Protein AF-A0AAE1NCA8-F1 (afdb_monomer)

Solvent-accessible surface area (backbone atoms only — not comparable to full-atom values): 8302 Å² total; per-residue (Å²): 136,62,68,68,75,78,46,60,67,71,58,44,51,49,32,46,37,38,44,54,86,86,85,76,69,101,62,91,53,62,85,72,49,50,58,71,74,64,58,77,61,89,64,35,33,32,63,28,40,38,39,37,39,41,35,92,63,34,25,50,78,45,78,47,49,79,2,37,51,79,72,45,72,39,80,93,20,29,28,39,38,36,38,24,50,38,46,49,77,88,62,66,77,47,73,45,67,45,69,49,97,70,61,100,79,50,70,74,40,78,42,42,39,38,40,40,37,39,28,30,40,83,90,67,50,79,46,75,48,76,49,78,47,79,48,60,47,77,77,83,83,125

Sequence (142 aa):
MKAEDLLPKVVQEHVKQTGGHFSSAPELHLESILPYAFEVNSNEVFDARVCIYTSSELHIKKVHCRGIGKVKIEKAGQMAKFRAKRLREEQKVFVEMEPTQTDSNCEGKPVYIQAVTQCMRNDGDLIMMVANLKSYTSQSVQ

Foldseek 3Di:
DDPLVPDDPVVSVVCQQAVNDDDDDPDCPVVVVVCVVPVQPQQKWAFKKKKKFKPPFKFWPDKDWGQKDDWDQDDRRRMIIITGGMDGPPTDIDTDMDTDPPDPPQAFPKMKMKMWIWTAGPVGDTDIDIDIDIDGDDDDPD

pLDDT: mean 78.71, std 15.13, range [36.0, 97.12]

Mean predicted aligned error: 10.34 Å

Nearest PDB structures (foldseek):
  2okm-assembly1_A  TM=7.040E-01  e=1.369E-02  Enterococcus faecalis
  2z1p-assembly1_A  TM=7.142E-01  e=2.648E-02  Enterococcus faecalis
  3irz-assembly1_A  TM=5.834E-01  e=1.802E-02  Staphylococcus saprophyticus subsp. saprophyticus ATCC 15305 = NCTC 7292
  3irp-assembly1_X  TM=5.875E-01  e=3.299E-02  Staphylococcus saprophyticus subsp. saprophyticus ATCC 15305 = NCTC 7292

Organism: NCBI:txid1843537

Structure (mmCIF, N/CA/C/O backbone):
data_AF-A0AAE1NCA8-F1
#
_entry.id   AF-A0AAE1NCA8-F1
#
loop_
_atom_site.group_PDB
_atom_site.id
_atom_site.type_symbol
_atom_site.label_atom_id
_atom_site.label_alt_id
_atom_site.label_comp_id
_atom_site.label_asym_id
_atom_site.label_entity_id
_atom_site.label_seq_id
_atom_site.pdbx_PDB_ins_code
_atom_site.Cartn_x
_atom_site.Cartn_y
_atom_site.Cartn_z
_atom_site.occupancy
_atom_site.B_iso_or_equiv
_atom_site.auth_seq_id
_atom_site.auth_comp_id
_atom_site.auth_asym_id
_atom_site.auth_atom_id
_atom_site.pdbx_PDB_model_num
ATOM 1 N N . MET A 1 1 ? 28.550 10.246 -0.772 1.00 51.66 1 MET A N 1
ATOM 2 C CA . MET A 1 1 ? 27.550 11.035 -1.523 1.00 51.66 1 MET A CA 1
AT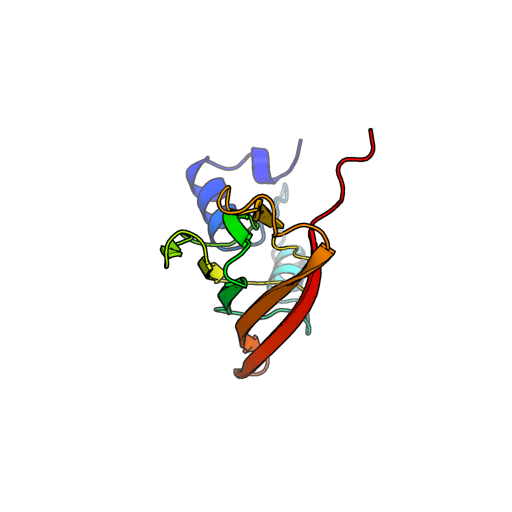OM 3 C C . MET A 1 1 ? 26.870 10.077 -2.488 1.00 51.66 1 MET A C 1
ATOM 5 O O . MET A 1 1 ? 27.594 9.341 -3.150 1.00 51.66 1 MET A O 1
ATOM 9 N N . LYS A 1 2 ? 25.538 9.951 -2.475 1.00 56.44 2 LYS A N 1
ATOM 10 C CA . LYS A 1 2 ? 24.839 8.990 -3.346 1.00 56.44 2 LYS A CA 1
ATOM 11 C C . LYS A 1 2 ? 24.691 9.596 -4.742 1.00 56.44 2 LYS A C 1
ATOM 13 O O . LYS A 1 2 ? 24.546 10.805 -4.868 1.00 56.44 2 LYS A O 1
ATOM 18 N N . ALA A 1 3 ? 24.686 8.759 -5.778 1.00 59.53 3 ALA A N 1
ATOM 19 C CA . ALA A 1 3 ? 24.459 9.176 -7.167 1.00 59.53 3 ALA A CA 1
ATOM 20 C C . ALA A 1 3 ? 23.220 10.080 -7.322 1.00 59.53 3 ALA A C 1
ATOM 22 O O . ALA A 1 3 ? 23.248 11.084 -8.028 1.00 59.53 3 ALA A O 1
ATOM 23 N N . GLU A 1 4 ? 22.147 9.750 -6.599 1.00 57.31 4 GLU A N 1
ATOM 24 C CA . GLU A 1 4 ? 20.883 10.491 -6.586 1.00 57.31 4 GLU A CA 1
ATOM 25 C C . GLU A 1 4 ? 21.037 11.951 -6.114 1.00 57.31 4 GLU A C 1
ATOM 27 O O . GLU A 1 4 ? 20.240 12.792 -6.519 1.00 57.31 4 GLU A O 1
ATOM 32 N N . ASP A 1 5 ? 22.064 12.277 -5.319 1.00 63.62 5 ASP A N 1
ATOM 33 C CA . ASP A 1 5 ? 22.293 13.625 -4.776 1.00 63.62 5 ASP A CA 1
ATOM 34 C C . ASP A 1 5 ? 22.822 14.610 -5.841 1.00 63.62 5 ASP A C 1
ATOM 36 O O . ASP A 1 5 ? 22.743 15.822 -5.652 1.00 63.62 5 ASP A O 1
ATOM 40 N N . LEU A 1 6 ? 23.332 14.098 -6.971 1.00 66.75 6 LEU A N 1
ATOM 41 C CA . LEU A 1 6 ? 23.881 14.885 -8.087 1.00 66.75 6 LEU A CA 1
ATOM 42 C C . LEU A 1 6 ? 22.815 15.325 -9.105 1.00 66.75 6 LEU A C 1
ATOM 44 O O . LEU A 1 6 ? 23.099 16.101 -10.016 1.00 66.75 6 LEU A O 1
ATOM 48 N N . LEU A 1 7 ? 21.587 14.824 -8.973 1.00 66.88 7 LEU A N 1
ATOM 49 C CA . LEU A 1 7 ? 20.492 15.125 -9.890 1.00 66.88 7 LEU A CA 1
ATOM 50 C C . LEU A 1 7 ? 19.851 16.493 -9.616 1.00 66.88 7 LEU A C 1
ATOM 52 O O . LEU A 1 7 ? 19.733 16.889 -8.454 1.00 66.88 7 LEU A O 1
ATOM 56 N N . PRO A 1 8 ? 19.287 17.164 -10.639 1.00 82.31 8 PRO A N 1
ATOM 57 C CA . PRO A 1 8 ? 18.343 18.255 -10.417 1.00 82.31 8 PRO A CA 1
ATOM 58 C C . PRO A 1 8 ? 17.206 17.800 -9.489 1.00 82.31 8 PRO A C 1
ATOM 60 O O . PRO A 1 8 ? 16.667 16.703 -9.659 1.00 82.31 8 PRO A O 1
ATOM 63 N N . LYS A 1 9 ? 16.800 18.650 -8.535 1.00 77.06 9 LYS A N 1
ATOM 64 C CA . LYS A 1 9 ? 15.774 18.319 -7.520 1.00 77.06 9 LYS A CA 1
ATOM 65 C C . LYS A 1 9 ? 14.495 17.727 -8.122 1.00 77.06 9 LYS A C 1
ATOM 67 O O . LYS A 1 9 ? 13.959 16.762 -7.589 1.00 77.06 9 LYS A O 1
ATOM 72 N N . VAL A 1 10 ? 14.065 18.244 -9.274 1.00 75.81 10 VAL A N 1
ATOM 73 C CA . VAL A 1 10 ? 12.880 17.762 -10.003 1.00 75.81 10 VAL A CA 1
ATOM 74 C C . VAL A 1 10 ? 13.011 16.285 -10.391 1.00 75.81 10 VAL A C 1
ATOM 76 O O . VAL A 1 10 ? 12.052 15.527 -10.263 1.00 75.81 10 VAL A O 1
ATOM 79 N N . VAL A 1 11 ? 14.194 15.842 -10.825 1.00 75.62 11 VAL A N 1
ATOM 80 C CA . VAL A 1 11 ? 14.437 14.444 -11.215 1.00 75.62 11 VAL A CA 1
ATOM 81 C C . VAL A 1 11 ? 14.487 13.547 -9.978 1.00 75.62 11 VAL A C 1
ATOM 83 O O . VAL A 1 11 ? 13.897 12.467 -9.979 1.00 75.62 11 VAL A O 1
ATOM 86 N N . GLN A 1 12 ? 15.104 14.018 -8.888 1.00 74.44 12 GLN A N 1
ATOM 87 C CA . GLN A 1 12 ? 15.097 13.301 -7.608 1.00 74.44 12 GLN A CA 1
ATOM 88 C C . GLN A 1 12 ? 13.671 13.075 -7.088 1.00 74.44 12 GLN A C 1
ATOM 90 O O . GLN A 1 12 ? 13.342 11.980 -6.630 1.00 74.44 12 GLN A O 1
ATOM 95 N N . GLU A 1 13 ? 12.813 14.095 -7.167 1.00 77.19 13 GLU A N 1
ATOM 96 C CA . GLU A 1 13 ? 11.407 14.003 -6.766 1.00 77.19 13 GLU A CA 1
ATOM 97 C C . GLU A 1 13 ? 10.634 12.999 -7.625 1.00 77.19 13 GLU A C 1
ATOM 99 O O . GLU A 1 13 ? 9.911 12.171 -7.076 1.00 77.19 13 GLU A O 1
ATOM 104 N N . HIS A 1 14 ? 10.838 12.989 -8.945 1.00 75.50 14 HIS A N 1
ATOM 105 C CA . HIS A 1 14 ? 10.178 12.030 -9.837 1.00 75.50 14 HIS A CA 1
ATOM 106 C C . HIS A 1 14 ? 10.583 10.584 -9.544 1.00 75.50 14 HIS A C 1
ATOM 108 O O . HIS A 1 14 ? 9.719 9.714 -9.417 1.00 75.50 14 HIS A O 1
ATOM 114 N N . VAL A 1 15 ? 11.880 10.313 -9.381 1.00 73.94 15 VAL A N 1
ATOM 115 C CA . VAL A 1 15 ? 12.388 8.978 -9.020 1.00 73.94 15 VAL A CA 1
ATOM 116 C C . VAL A 1 15 ? 11.804 8.538 -7.673 1.00 73.94 15 VAL A C 1
ATOM 118 O O . VAL A 1 15 ? 11.309 7.415 -7.539 1.00 73.94 15 VAL A O 1
ATOM 121 N N . LYS A 1 16 ? 11.768 9.443 -6.685 1.00 72.38 16 LYS A N 1
ATOM 122 C CA . LYS A 1 16 ? 11.177 9.179 -5.366 1.00 72.38 16 LYS A CA 1
ATOM 123 C C . LYS A 1 16 ? 9.669 8.951 -5.411 1.00 72.38 16 LYS A C 1
ATOM 125 O O . LYS A 1 16 ? 9.205 8.113 -4.652 1.00 72.38 16 LYS A O 1
ATOM 130 N N . GLN A 1 17 ? 8.913 9.647 -6.256 1.00 74.00 17 GLN A N 1
ATOM 131 C CA . GLN A 1 17 ? 7.451 9.506 -6.350 1.00 74.00 17 GLN A CA 1
ATOM 132 C C . GLN A 1 17 ? 7.013 8.283 -7.161 1.00 74.00 17 GLN A C 1
ATOM 134 O O . GLN A 1 17 ? 5.933 7.746 -6.931 1.00 74.00 17 GLN A O 1
ATOM 139 N N . THR A 1 18 ? 7.838 7.835 -8.107 1.00 68.94 18 THR A N 1
ATOM 140 C CA . THR A 1 18 ? 7.510 6.718 -9.009 1.00 68.94 18 THR A CA 1
ATOM 141 C C . THR A 1 18 ? 8.133 5.390 -8.587 1.00 68.94 18 THR A C 1
ATOM 143 O O . THR A 1 18 ? 7.695 4.340 -9.048 1.00 68.94 18 THR A O 1
ATOM 146 N N . GLY A 1 19 ? 9.151 5.410 -7.722 1.00 67.62 19 GLY A N 1
ATOM 147 C CA . GLY A 1 19 ? 9.933 4.212 -7.408 1.00 67.62 19 GLY A CA 1
ATOM 148 C C . GLY A 1 19 ? 10.888 3.834 -8.542 1.00 67.62 19 GLY A C 1
ATOM 149 O O . GLY A 1 19 ? 11.350 2.697 -8.607 1.00 67.62 19 GLY A O 1
ATOM 150 N N . GLY A 1 20 ? 11.170 4.778 -9.446 1.00 67.56 20 GLY A N 1
ATOM 151 C CA . GLY A 1 20 ? 12.177 4.618 -10.485 1.00 67.56 20 GLY A CA 1
ATOM 152 C C . GLY A 1 20 ? 13.557 4.309 -9.899 1.00 67.56 20 GLY A C 1
ATOM 153 O O . GLY A 1 20 ? 13.849 4.599 -8.734 1.00 67.56 20 GLY A O 1
ATOM 154 N N . HIS A 1 21 ? 14.412 3.716 -10.725 1.00 70.25 21 HIS A N 1
ATOM 155 C CA . HIS A 1 21 ? 15.820 3.530 -10.407 1.00 70.25 21 HIS A CA 1
ATOM 156 C C . HIS A 1 21 ? 16.637 4.637 -11.075 1.00 70.25 21 HIS A C 1
ATOM 158 O O . HIS A 1 21 ? 16.341 5.024 -12.204 1.00 70.25 21 HIS A O 1
ATOM 164 N N . PHE A 1 22 ? 17.654 5.135 -10.377 1.00 68.31 22 PHE A N 1
ATOM 165 C CA . PHE A 1 22 ? 18.634 6.046 -10.945 1.00 68.31 22 PHE A CA 1
ATOM 166 C C . PHE A 1 22 ? 20.029 5.452 -10.781 1.00 68.31 22 PHE A C 1
ATOM 168 O O . PHE A 1 22 ? 20.412 5.066 -9.677 1.00 68.31 22 PHE A O 1
ATOM 175 N N . SER A 1 23 ? 20.774 5.424 -11.882 1.00 66.00 23 SER A N 1
ATOM 176 C CA . SER A 1 23 ? 22.177 5.034 -11.926 1.00 66.00 23 SER A CA 1
ATOM 177 C C . SER A 1 23 ? 22.978 6.166 -12.563 1.00 66.00 23 SER A C 1
ATOM 179 O O . SER A 1 23 ? 22.522 6.782 -13.528 1.00 66.00 23 SER A O 1
ATOM 181 N N . SER A 1 24 ? 24.155 6.458 -12.012 1.00 64.69 24 SER A N 1
ATOM 182 C CA . SER A 1 24 ? 25.101 7.423 -12.572 1.00 64.69 24 SER A CA 1
ATOM 183 C C . SER A 1 24 ? 26.382 6.700 -12.966 1.00 64.69 24 SER A C 1
ATOM 185 O O . SER A 1 24 ? 26.988 6.042 -12.119 1.00 64.69 24 SER A O 1
ATOM 187 N N . ALA A 1 25 ? 26.823 6.882 -14.206 1.00 62.78 25 ALA A N 1
ATOM 188 C CA . ALA A 1 25 ? 28.126 6.434 -14.681 1.00 62.78 25 ALA A CA 1
ATOM 189 C C . ALA A 1 25 ? 28.918 7.648 -15.206 1.00 62.78 25 ALA A C 1
ATOM 191 O O . ALA A 1 25 ? 28.304 8.536 -15.801 1.00 62.78 25 ALA A O 1
ATOM 192 N N . PRO A 1 26 ? 30.247 7.716 -14.990 1.00 62.78 26 PRO A N 1
ATOM 193 C CA . PRO A 1 26 ? 31.091 8.789 -15.526 1.00 62.78 26 PRO A CA 1
ATOM 194 C C . PRO A 1 26 ? 31.077 8.854 -17.060 1.00 62.78 26 PRO A C 1
ATOM 196 O O . PRO A 1 26 ? 31.158 9.937 -17.629 1.00 62.78 26 PRO A O 1
ATOM 199 N N . GLU A 1 27 ? 30.932 7.699 -17.713 1.00 68.94 27 GLU A N 1
ATOM 200 C CA . GLU A 1 27 ? 30.856 7.550 -19.165 1.00 68.94 27 GLU A CA 1
ATOM 201 C C . GLU A 1 27 ? 29.669 6.655 -19.540 1.00 68.94 27 GLU A C 1
ATOM 203 O O . GLU A 1 27 ? 29.330 5.697 -18.837 1.00 68.94 27 GLU A O 1
ATOM 208 N N . LEU A 1 28 ? 29.001 6.993 -20.647 1.00 61.88 28 LEU A N 1
ATOM 209 C CA . LEU A 1 28 ? 27.785 6.322 -21.097 1.00 61.88 28 LEU A CA 1
ATOM 210 C C . LEU A 1 28 ? 28.135 5.035 -21.860 1.00 61.88 28 LEU A C 1
ATOM 212 O O . LEU A 1 28 ? 28.064 4.981 -23.085 1.00 61.88 28 LEU A O 1
ATOM 216 N N . HIS A 1 29 ? 28.509 3.982 -21.139 1.00 62.88 29 HIS A N 1
ATOM 217 C CA . HIS A 1 29 ? 28.633 2.649 -21.728 1.00 62.88 29 HIS A CA 1
ATOM 218 C C . HIS A 1 29 ? 27.253 1.983 -21.733 1.00 62.88 29 HIS A C 1
ATOM 220 O O . HIS A 1 29 ? 26.828 1.392 -20.745 1.00 62.88 29 HIS A O 1
ATOM 226 N N . LEU A 1 30 ? 26.516 2.107 -22.841 1.00 54.66 30 LEU A N 1
ATOM 227 C CA . LEU A 1 30 ? 25.156 1.555 -22.984 1.00 54.66 30 LEU A CA 1
ATOM 228 C C . LEU A 1 30 ? 25.074 0.062 -22.617 1.00 54.66 30 LEU A C 1
ATOM 230 O O . LEU A 1 30 ? 24.083 -0.376 -22.032 1.00 54.66 30 LEU A O 1
ATOM 234 N N . GLU A 1 31 ? 26.141 -0.690 -22.887 1.00 58.94 31 GLU A N 1
ATOM 235 C CA . GLU A 1 31 ? 26.262 -2.119 -22.584 1.00 58.94 31 GLU A CA 1
ATOM 236 C C . GLU A 1 31 ? 26.256 -2.439 -21.078 1.00 58.94 31 GLU A C 1
ATOM 238 O O . GLU A 1 31 ? 25.878 -3.544 -20.703 1.00 58.94 31 GLU A O 1
ATOM 243 N N . SER A 1 32 ? 26.604 -1.488 -20.200 1.00 56.81 32 SER A N 1
ATOM 244 C CA . SER A 1 32 ? 26.603 -1.694 -18.743 1.00 56.81 32 SER A CA 1
ATOM 245 C C . SER A 1 32 ? 25.342 -1.185 -18.042 1.00 56.81 32 SER A C 1
ATOM 247 O O . SER A 1 32 ? 25.089 -1.578 -16.909 1.00 56.81 32 SER A O 1
ATOM 249 N N . ILE A 1 33 ? 24.529 -0.339 -18.688 1.00 55.44 33 ILE A N 1
ATOM 250 C CA . ILE A 1 33 ? 23.325 0.268 -18.085 1.00 55.44 33 ILE A CA 1
ATOM 251 C C . ILE A 1 33 ? 22.048 -0.462 -18.511 1.00 55.44 33 ILE A C 1
ATOM 253 O O . ILE A 1 33 ? 21.141 -0.649 -17.698 1.00 55.44 33 ILE A O 1
ATOM 257 N N . LEU A 1 34 ? 21.962 -0.889 -19.775 1.00 54.78 34 LEU A N 1
ATOM 258 C CA . LEU A 1 34 ? 20.763 -1.541 -20.307 1.00 54.78 34 LEU A CA 1
ATOM 259 C C . LEU A 1 34 ? 20.444 -2.876 -19.608 1.00 54.78 34 LEU A C 1
ATOM 261 O O . LEU A 1 34 ? 19.278 -3.063 -19.262 1.00 54.78 34 LEU A O 1
ATOM 265 N N . PRO A 1 35 ? 21.414 -3.761 -19.294 1.00 56.25 35 PRO A N 1
ATOM 266 C CA . PRO A 1 35 ? 21.116 -4.985 -18.553 1.00 56.25 35 PRO A CA 1
ATOM 267 C C . PRO A 1 35 ? 20.478 -4.711 -17.186 1.00 56.25 35 PRO A C 1
ATOM 269 O O . PRO A 1 35 ? 19.507 -5.367 -16.846 1.00 56.25 35 PRO A O 1
ATOM 272 N N . TYR A 1 36 ? 20.921 -3.679 -16.456 1.00 51.94 36 TYR A N 1
ATOM 273 C CA . TYR A 1 36 ? 20.319 -3.274 -15.174 1.00 51.94 36 TYR A CA 1
ATOM 274 C C . TYR A 1 36 ? 18.940 -2.613 -15.319 1.00 51.94 36 TYR A C 1
ATOM 276 O O . TYR A 1 36 ? 18.116 -2.677 -14.406 1.00 51.94 36 TYR A O 1
ATOM 284 N N . ALA A 1 37 ? 18.675 -1.938 -16.441 1.00 52.62 37 ALA A N 1
ATOM 285 C CA . ALA A 1 37 ? 17.377 -1.317 -16.708 1.00 52.62 37 ALA A CA 1
ATOM 286 C C . ALA A 1 37 ? 16.301 -2.348 -17.093 1.00 52.62 37 ALA A C 1
ATOM 288 O O . ALA A 1 37 ? 15.121 -2.129 -16.812 1.00 52.62 37 ALA A O 1
ATOM 289 N N . PHE A 1 38 ? 16.720 -3.454 -17.715 1.00 54.03 38 PHE A N 1
ATOM 290 C CA . PHE A 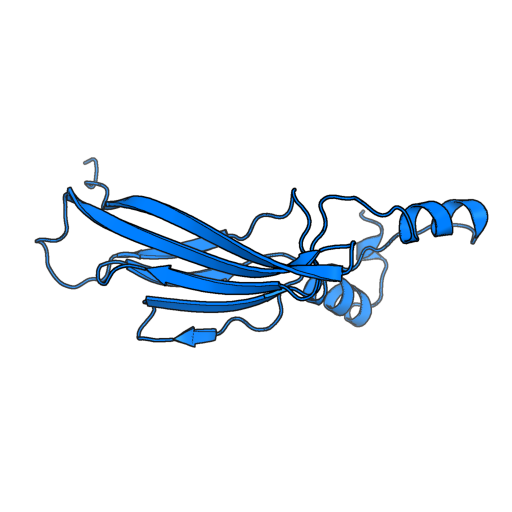1 38 ? 15.858 -4.531 -18.205 1.00 54.03 38 PHE A CA 1
ATOM 291 C C . PHE A 1 38 ? 16.004 -5.842 -17.432 1.00 54.03 38 PHE A C 1
ATOM 293 O O . PHE A 1 38 ? 15.399 -6.835 -17.832 1.00 54.03 38 PHE A O 1
ATOM 300 N N . GLU A 1 39 ? 16.765 -5.870 -16.336 1.00 56.25 39 GLU A N 1
ATOM 301 C CA . GLU A 1 39 ? 16.775 -7.010 -15.426 1.00 56.25 39 GLU A CA 1
ATOM 302 C C . GLU A 1 39 ? 15.371 -7.128 -14.829 1.00 56.25 39 GLU A C 1
ATOM 304 O O . GLU A 1 39 ? 14.960 -6.378 -13.937 1.00 56.25 39 GLU A O 1
ATOM 309 N N . VAL A 1 40 ? 14.578 -8.022 -15.420 1.00 52.22 40 VAL A N 1
ATOM 310 C CA . VAL A 1 40 ? 13.228 -8.322 -14.970 1.00 52.22 40 VAL A CA 1
ATOM 311 C C . VAL A 1 40 ? 13.372 -9.079 -13.660 1.00 52.22 40 VAL A C 1
ATOM 313 O O . VAL A 1 40 ? 13.439 -10.305 -13.636 1.00 52.22 40 VAL A O 1
ATOM 316 N N . ASN A 1 41 ? 13.423 -8.346 -12.553 1.00 59.28 41 ASN A N 1
ATOM 317 C CA . ASN A 1 41 ? 13.256 -8.945 -11.241 1.00 59.28 41 ASN A CA 1
ATOM 318 C C . ASN A 1 41 ? 11.853 -9.558 -11.198 1.00 59.28 41 ASN A C 1
ATOM 320 O O . ASN A 1 41 ? 10.850 -8.844 -11.240 1.00 59.28 41 ASN A O 1
ATOM 324 N N . SER A 1 42 ? 11.780 -10.888 -11.119 1.00 61.34 42 SER A N 1
ATOM 325 C CA . SER A 1 42 ? 10.525 -11.653 -11.145 1.00 61.34 42 SER A CA 1
ATOM 326 C C . SER A 1 42 ? 9.558 -11.318 -10.006 1.00 61.34 42 SER A C 1
ATOM 328 O O . SER A 1 42 ? 8.403 -11.738 -10.032 1.00 61.34 42 SER A O 1
ATOM 330 N N . ASN A 1 43 ? 10.032 -10.566 -9.012 1.00 73.25 43 ASN A N 1
ATOM 331 C CA . ASN A 1 43 ? 9.322 -10.276 -7.772 1.00 73.25 43 ASN A CA 1
ATOM 332 C C . ASN A 1 43 ? 8.854 -8.811 -7.696 1.00 73.25 43 ASN A C 1
ATOM 334 O O . ASN A 1 43 ? 8.449 -8.337 -6.635 1.00 73.25 43 ASN A O 1
ATOM 338 N N . GLU A 1 44 ? 8.914 -8.073 -8.806 1.00 82.94 44 GLU A N 1
ATOM 339 C CA . GLU A 1 44 ? 8.371 -6.719 -8.884 1.00 82.94 44 GLU A CA 1
ATOM 340 C C . GLU A 1 44 ? 6.914 -6.711 -9.336 1.00 82.94 44 GLU A C 1
ATOM 342 O O . GLU A 1 44 ? 6.494 -7.485 -10.199 1.00 82.94 44 G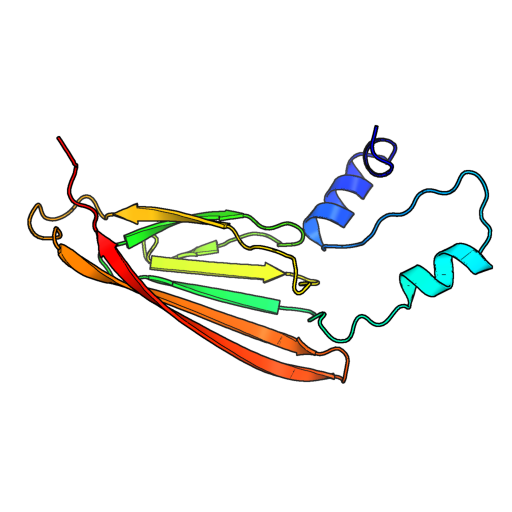LU A O 1
ATOM 347 N N . VAL A 1 45 ? 6.147 -5.777 -8.775 1.00 88.38 45 VAL A N 1
ATOM 348 C CA . VAL A 1 45 ? 4.768 -5.521 -9.188 1.00 88.38 45 VAL A CA 1
ATOM 349 C C . VAL A 1 45 ? 4.569 -4.062 -9.569 1.00 88.38 45 VAL A C 1
ATOM 351 O O . VAL A 1 45 ? 5.170 -3.141 -9.004 1.00 88.38 45 VAL A O 1
ATOM 354 N N . PHE A 1 46 ? 3.682 -3.848 -10.531 1.00 89.56 46 PHE A N 1
ATOM 355 C CA . PHE A 1 46 ? 3.433 -2.564 -11.160 1.00 89.56 46 PHE A CA 1
ATOM 356 C C . PHE A 1 46 ? 2.015 -2.082 -10.892 1.00 89.56 46 PHE A C 1
ATOM 358 O O . PHE A 1 46 ? 1.086 -2.853 -10.655 1.00 89.56 46 PHE A O 1
ATOM 365 N N . ASP A 1 47 ? 1.864 -0.764 -10.930 1.00 90.94 47 ASP A N 1
ATOM 366 C CA . ASP A 1 47 ? 0.592 -0.069 -10.754 1.00 90.94 47 ASP A CA 1
ATOM 367 C C . ASP A 1 47 ? -0.223 -0.474 -9.516 1.00 90.94 47 ASP A C 1
ATOM 369 O O . ASP A 1 47 ? -1.455 -0.518 -9.537 1.00 90.94 47 ASP A O 1
ATOM 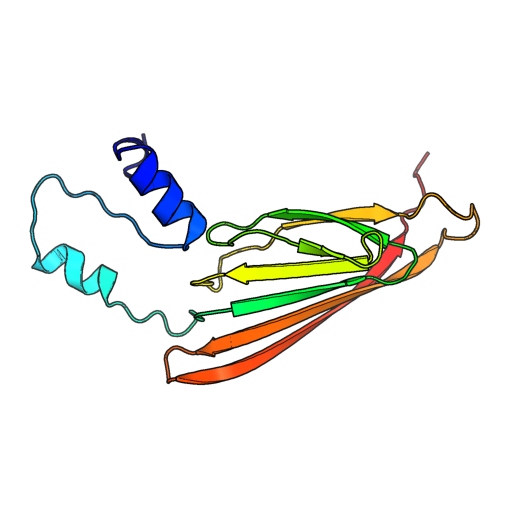373 N N . ALA A 1 48 ? 0.475 -0.745 -8.416 1.00 91.75 48 ALA A N 1
ATOM 374 C CA . ALA A 1 48 ? -0.127 -1.192 -7.178 1.00 91.75 48 ALA A CA 1
ATOM 375 C C . ALA A 1 48 ? -1.068 -0.134 -6.583 1.00 91.75 48 ALA A C 1
ATOM 377 O O . ALA A 1 48 ? -0.671 0.993 -6.273 1.00 91.75 48 ALA A O 1
ATOM 378 N N . ARG A 1 49 ? -2.325 -0.522 -6.377 1.00 94.25 49 ARG A N 1
ATOM 379 C CA . ARG A 1 49 ? -3.340 0.215 -5.624 1.00 94.25 49 ARG A CA 1
ATOM 380 C C . ARG A 1 49 ? -3.467 -0.441 -4.263 1.00 94.25 49 ARG A C 1
ATOM 382 O O . ARG A 1 49 ? -3.906 -1.585 -4.172 1.00 94.25 49 ARG A O 1
ATOM 389 N N . VAL A 1 50 ? -3.079 0.284 -3.224 1.00 93.94 50 VAL A N 1
ATOM 390 C CA . VAL A 1 50 ? -3.058 -0.234 -1.858 1.00 93.94 50 VAL A CA 1
ATOM 391 C C . VAL A 1 50 ? -4.146 0.451 -1.045 1.00 93.94 50 VAL A C 1
ATOM 393 O O . VAL A 1 50 ? -4.246 1.681 -1.037 1.00 93.94 50 VAL A O 1
ATOM 396 N N . CYS A 1 51 ? -4.952 -0.358 -0.368 1.00 96.31 51 CYS A N 1
ATOM 397 C CA . CYS A 1 51 ? -5.945 0.065 0.608 1.00 96.31 51 CYS A CA 1
ATOM 398 C C . CYS A 1 51 ? -5.612 -0.584 1.949 1.00 96.31 51 CYS A C 1
ATOM 400 O O . CYS A 1 51 ? -5.504 -1.803 2.036 1.00 96.31 51 CYS A O 1
ATOM 402 N N . ILE A 1 52 ? -5.448 0.226 2.987 1.00 96.62 52 ILE A N 1
ATOM 403 C CA . ILE A 1 52 ? -5.212 -0.233 4.355 1.00 96.62 52 ILE A CA 1
ATOM 404 C C . ILE A 1 52 ? -6.439 0.133 5.171 1.00 96.62 52 ILE A C 1
ATOM 406 O O . ILE A 1 52 ? -6.862 1.285 5.138 1.00 96.62 52 ILE A O 1
ATOM 410 N N . TYR A 1 53 ? -6.995 -0.841 5.875 1.00 96.44 53 TYR A N 1
ATOM 411 C CA . TYR A 1 53 ? -8.157 -0.723 6.742 1.00 96.44 53 TYR A CA 1
ATOM 412 C C . TYR A 1 53 ? -7.745 -1.047 8.170 1.00 96.44 53 TYR A C 1
ATOM 414 O O . TYR A 1 53 ? -6.949 -1.963 8.386 1.00 96.44 53 TYR A O 1
ATOM 422 N N . THR A 1 54 ? -8.309 -0.333 9.132 1.00 94.75 54 THR A N 1
ATOM 423 C CA . THR A 1 54 ? -8.142 -0.613 10.559 1.00 94.75 54 THR A CA 1
ATOM 424 C C . THR A 1 54 ? -9.500 -0.815 11.224 1.00 94.75 54 THR A C 1
ATOM 426 O O . THR A 1 54 ? -10.529 -0.355 10.720 1.00 94.75 54 THR A O 1
ATOM 429 N N . SER A 1 55 ? -9.517 -1.536 12.345 1.00 92.00 55 SER A N 1
ATOM 430 C CA . SER A 1 55 ? -10.675 -1.571 13.236 1.00 92.00 55 SER A CA 1
ATOM 431 C C . SER A 1 55 ? -10.918 -0.196 13.871 1.00 92.00 55 SER A C 1
ATOM 433 O O . SER A 1 55 ? -10.073 0.700 13.797 1.00 92.00 55 SER A O 1
ATOM 435 N N . SER A 1 56 ? -12.095 -0.007 14.468 1.00 89.00 56 SER A N 1
ATOM 436 C CA . SER A 1 56 ? -12.560 1.294 14.961 1.00 89.00 56 SER A CA 1
ATOM 437 C C . SER A 1 56 ? -11.658 1.946 15.999 1.00 89.00 56 SER A C 1
ATOM 439 O O . SER A 1 56 ? -11.662 3.164 16.117 1.00 89.00 56 SER A O 1
ATOM 441 N N . GLU A 1 57 ? -10.887 1.137 16.713 1.00 86.88 57 GLU A N 1
ATOM 442 C CA . GLU A 1 57 ? -10.058 1.522 17.850 1.00 86.88 57 GLU A CA 1
ATOM 443 C C . GLU A 1 57 ? -8.706 2.112 17.419 1.00 86.88 57 GLU A C 1
ATOM 445 O O . GLU A 1 57 ? -7.909 2.513 18.267 1.00 86.88 57 GLU A O 1
ATOM 450 N N . LEU A 1 58 ? -8.410 2.125 16.114 1.00 88.12 58 LEU A N 1
ATOM 451 C CA . LEU A 1 58 ? -7.108 2.493 15.575 1.00 88.12 58 LEU A CA 1
ATOM 452 C C . LEU A 1 58 ? -7.256 3.431 14.374 1.00 88.12 58 LEU A C 1
ATOM 454 O O . LEU A 1 58 ? -7.940 3.122 13.399 1.00 88.12 58 LEU A O 1
ATOM 458 N N . HIS A 1 59 ? -6.568 4.566 14.419 1.00 91.25 59 HIS A N 1
ATOM 459 C CA . HIS A 1 59 ? -6.539 5.571 13.364 1.00 91.25 59 HIS A CA 1
ATOM 460 C C . HIS A 1 59 ? -5.179 5.615 12.678 1.00 91.25 59 HIS A C 1
ATOM 462 O O . HIS A 1 59 ? -4.136 5.729 13.316 1.00 91.25 59 HIS A O 1
ATOM 468 N N . ILE A 1 60 ? -5.191 5.589 11.350 1.00 93.56 60 ILE A N 1
ATOM 469 C CA . ILE A 1 60 ? -4.025 5.831 10.509 1.00 93.56 60 ILE A CA 1
ATOM 470 C C . ILE A 1 60 ? -3.751 7.335 10.482 1.00 93.56 60 ILE A C 1
ATOM 472 O O . ILE A 1 60 ? -4.564 8.116 9.989 1.00 93.56 60 ILE A O 1
ATOM 476 N N . LYS A 1 61 ? -2.569 7.738 10.952 1.00 92.50 61 LYS A N 1
ATOM 477 C CA . LYS A 1 61 ? -2.076 9.120 10.852 1.00 92.50 61 LYS A CA 1
ATOM 478 C C . LYS A 1 61 ? -1.390 9.390 9.533 1.00 92.50 61 LYS A C 1
ATOM 480 O O . LYS A 1 61 ? -1.506 10.472 8.959 1.00 92.50 61 LYS A O 1
ATOM 485 N N . LYS A 1 62 ? -0.581 8.425 9.105 1.00 91.62 62 LYS A N 1
ATOM 486 C CA . LYS A 1 62 ? 0.418 8.648 8.070 1.00 91.62 62 LYS A CA 1
ATOM 487 C C . LYS A 1 6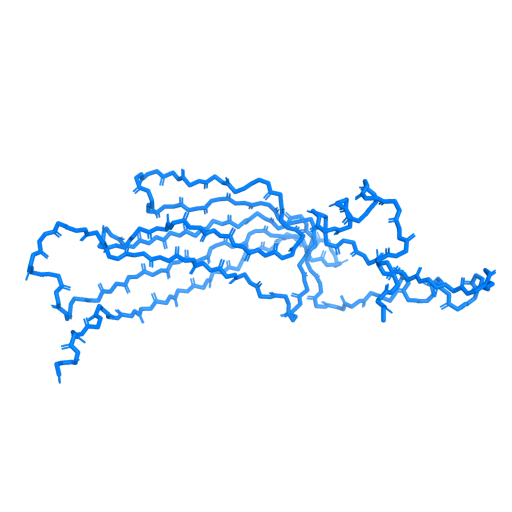2 ? 0.779 7.344 7.392 1.00 91.62 62 LYS A C 1
ATOM 489 O O . LYS A 1 62 ? 0.879 6.304 8.036 1.00 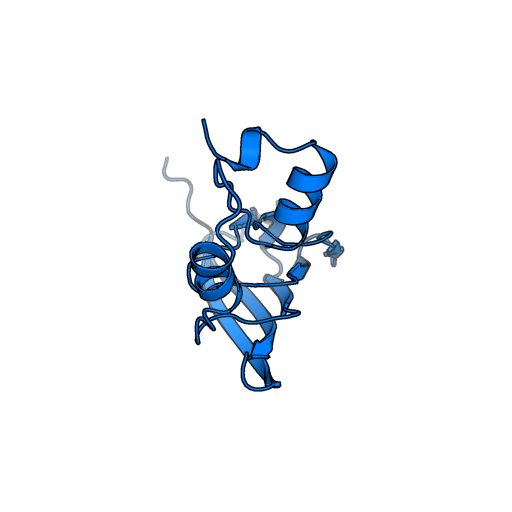91.62 62 LYS A O 1
ATOM 494 N N . VAL A 1 63 ? 1.018 7.423 6.090 1.00 90.12 63 VAL A N 1
ATOM 495 C CA . VAL A 1 63 ? 1.591 6.326 5.314 1.00 90.12 63 VAL A CA 1
ATOM 496 C C . VAL A 1 63 ? 2.801 6.854 4.570 1.00 90.12 63 VAL A C 1
ATOM 498 O O . VAL A 1 63 ? 2.735 7.893 3.908 1.00 90.12 63 VAL A O 1
ATOM 501 N N . HIS A 1 64 ? 3.899 6.117 4.664 1.00 85.19 64 HIS A N 1
ATOM 502 C CA . HIS A 1 64 ? 5.153 6.429 4.010 1.00 85.19 64 HIS A CA 1
ATOM 503 C C . HIS A 1 64 ? 5.711 5.220 3.297 1.00 85.19 64 HIS A C 1
ATOM 505 O O . HIS A 1 64 ? 5.863 4.145 3.862 1.00 85.19 64 HIS A O 1
ATOM 511 N N . CYS A 1 65 ? 6.084 5.424 2.047 1.00 80.50 65 CYS A N 1
ATOM 512 C CA . CYS A 1 65 ? 6.840 4.463 1.277 1.00 80.50 65 CYS A CA 1
ATOM 513 C C . CYS A 1 65 ? 7.620 5.244 0.220 1.00 80.50 65 CYS A C 1
ATOM 515 O O . CYS A 1 65 ? 7.210 6.330 -0.198 1.00 80.50 65 CYS A O 1
ATOM 517 N N . ARG A 1 66 ? 8.758 4.716 -0.222 1.00 73.94 66 ARG A N 1
ATOM 518 C CA . ARG A 1 66 ? 9.374 5.208 -1.459 1.00 73.94 66 ARG A CA 1
ATOM 519 C C . ARG A 1 66 ? 8.396 4.928 -2.611 1.00 73.94 66 ARG A C 1
ATOM 521 O O . ARG A 1 66 ? 7.639 3.972 -2.547 1.00 73.94 66 ARG A O 1
ATOM 528 N N . GLY A 1 67 ? 8.362 5.743 -3.653 1.00 75.44 67 GLY A N 1
ATOM 529 C CA . GLY A 1 67 ? 7.621 5.437 -4.882 1.00 75.44 67 GLY A CA 1
ATOM 530 C C . GLY A 1 67 ? 6.095 5.422 -4.784 1.00 75.44 67 GLY A C 1
ATOM 531 O O . GLY A 1 67 ? 5.448 4.903 -5.697 1.00 75.44 67 GLY A O 1
ATOM 532 N N . ILE A 1 68 ? 5.514 5.961 -3.704 1.00 80.25 68 ILE A N 1
ATOM 533 C CA . ILE A 1 68 ? 4.064 6.158 -3.606 1.00 80.25 68 ILE A CA 1
ATOM 534 C C . ILE A 1 68 ? 3.686 7.581 -3.999 1.00 80.25 68 ILE A C 1
ATOM 536 O O . ILE A 1 68 ? 4.356 8.554 -3.649 1.00 80.25 68 ILE A O 1
ATOM 540 N N . GLY A 1 69 ? 2.568 7.692 -4.710 1.00 75.62 69 GLY A N 1
ATOM 541 C CA . GLY A 1 69 ? 1.906 8.964 -4.956 1.00 75.62 69 GLY A CA 1
ATOM 542 C C . GLY A 1 69 ? 1.181 9.487 -3.713 1.00 75.62 69 GLY A C 1
ATOM 543 O O . GLY A 1 69 ? 1.378 9.025 -2.590 1.00 75.62 69 GLY A O 1
ATOM 544 N N . LYS A 1 70 ? 0.283 10.454 -3.926 1.00 85.12 70 LYS A N 1
ATOM 545 C CA . LYS A 1 70 ? -0.517 11.061 -2.854 1.00 85.12 70 LYS A CA 1
ATOM 546 C C . LYS A 1 70 ? -1.315 10.002 -2.081 1.00 85.12 70 LYS A C 1
ATOM 548 O O . LYS A 1 70 ? -2.104 9.262 -2.669 1.00 85.12 70 LYS A O 1
ATOM 553 N N . VAL A 1 71 ? -1.145 9.994 -0.762 1.00 91.38 71 VAL A N 1
ATOM 554 C CA . VAL A 1 71 ? -1.933 9.184 0.173 1.00 91.38 71 VAL A CA 1
ATOM 555 C C . VAL A 1 71 ? -3.231 9.921 0.500 1.00 91.38 71 VAL A C 1
ATOM 557 O O . VAL A 1 71 ? -3.220 11.126 0.756 1.00 91.38 71 VAL A O 1
ATOM 560 N N . LYS A 1 72 ? -4.354 9.203 0.494 1.00 94.19 72 LYS A N 1
ATOM 561 C CA . LYS A 1 72 ? -5.648 9.679 0.993 1.00 94.19 72 LYS A CA 1
ATOM 562 C C . LYS A 1 72 ? -6.010 8.901 2.248 1.00 94.19 72 LYS A C 1
ATOM 564 O O . LYS A 1 72 ? -6.089 7.678 2.189 1.00 94.19 72 LYS A O 1
ATOM 569 N N . ILE A 1 73 ? -6.234 9.607 3.349 1.00 93.69 73 ILE A N 1
ATOM 570 C CA . ILE A 1 73 ? -6.756 9.035 4.591 1.00 93.69 73 ILE A CA 1
ATOM 571 C C . ILE A 1 73 ? -8.232 9.429 4.675 1.00 93.69 73 ILE A C 1
ATOM 573 O O . ILE A 1 73 ? -8.577 10.600 4.533 1.00 93.69 73 ILE A O 1
ATOM 577 N N . GLU A 1 74 ? -9.101 8.439 4.819 1.00 92.62 74 GLU A N 1
ATOM 578 C CA . GLU A 1 74 ? -10.558 8.556 4.757 1.00 92.62 74 GLU A CA 1
ATOM 579 C C . GLU A 1 74 ? -11.183 7.916 6.010 1.00 92.62 74 GLU A C 1
ATOM 581 O O . GLU A 1 74 ? -10.488 7.299 6.820 1.00 92.62 74 GLU A O 1
ATOM 586 N N . LYS A 1 75 ? -12.508 8.052 6.174 1.00 89.25 75 LYS A N 1
ATOM 587 C CA . LYS A 1 75 ? -13.276 7.430 7.272 1.00 89.25 75 LYS A CA 1
ATOM 588 C C . LYS A 1 75 ? -12.689 7.726 8.661 1.00 89.25 75 LYS A C 1
ATOM 590 O O . LYS A 1 75 ? -12.393 6.816 9.423 1.00 89.25 75 LYS A O 1
ATOM 595 N N . ALA A 1 76 ? -12.456 9.007 8.942 1.00 85.19 76 ALA A N 1
ATOM 596 C CA . ALA A 1 76 ? -11.887 9.479 10.207 1.00 85.19 76 ALA A CA 1
ATOM 597 C C . ALA A 1 76 ? -10.522 8.863 10.592 1.00 85.19 76 ALA A C 1
ATOM 599 O O . ALA A 1 76 ? -10.133 8.947 11.746 1.00 85.19 76 ALA A O 1
ATOM 600 N N . GLY A 1 77 ? -9.772 8.287 9.643 1.00 88.12 77 GLY A N 1
ATOM 601 C CA . GLY A 1 77 ? -8.486 7.635 9.919 1.00 88.12 77 GLY A CA 1
ATOM 602 C C . GLY A 1 77 ? -8.522 6.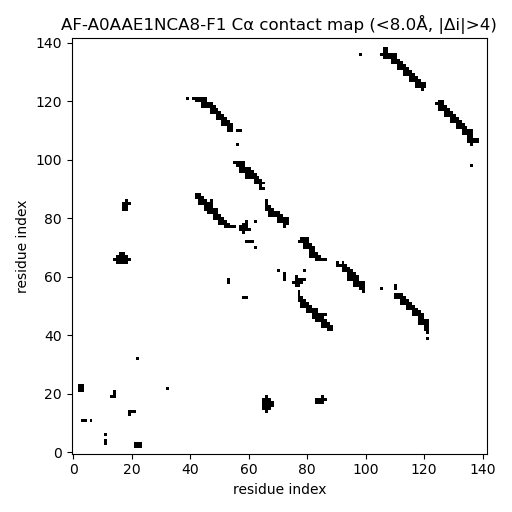115 9.788 1.00 88.12 77 GLY A C 1
ATOM 603 O O . GLY A 1 77 ? -7.471 5.490 9.788 1.00 88.12 77 GLY A O 1
ATOM 604 N N . GLN A 1 78 ? -9.691 5.501 9.605 1.00 93.00 78 GLN A N 1
ATOM 605 C CA . GLN A 1 78 ? -9.825 4.037 9.555 1.00 93.00 78 GLN A CA 1
ATOM 606 C C . GLN A 1 78 ? -9.422 3.416 8.212 1.00 93.00 78 GLN A C 1
ATOM 608 O O . GLN A 1 78 ? -9.460 2.198 8.029 1.00 93.00 78 GLN A O 1
ATOM 613 N N . MET A 1 79 ? -9.104 4.249 7.219 1.00 96.56 79 MET A N 1
ATOM 614 C CA . MET A 1 79 ? -8.737 3.778 5.895 1.00 96.56 79 MET A CA 1
ATOM 615 C C . MET A 1 79 ? -7.707 4.690 5.240 1.00 96.56 79 MET A C 1
ATOM 617 O O . MET A 1 79 ? -7.906 5.901 5.164 1.00 96.56 79 MET A O 1
ATOM 621 N N . ALA A 1 80 ? -6.653 4.102 4.681 1.00 96.69 80 ALA A N 1
ATOM 622 C CA . ALA A 1 80 ? -5.687 4.798 3.843 1.00 96.69 80 ALA A CA 1
ATOM 623 C C . ALA A 1 80 ? -5.635 4.180 2.446 1.00 96.69 80 ALA A C 1
ATOM 625 O O . ALA A 1 80 ? -5.621 2.962 2.290 1.00 96.69 80 ALA A O 1
ATOM 626 N N . LYS A 1 81 ? -5.585 5.031 1.422 1.00 95.19 81 LYS A N 1
ATOM 627 C CA . LYS A 1 81 ? -5.499 4.645 0.013 1.00 95.19 81 LYS A CA 1
ATOM 628 C C . LYS A 1 81 ? -4.331 5.343 -0.652 1.00 95.19 81 LYS A C 1
ATOM 630 O O . LYS A 1 81 ? -4.186 6.561 -0.535 1.00 95.19 81 LYS A O 1
ATOM 635 N N . PHE A 1 82 ? -3.532 4.596 -1.398 1.00 93.12 82 PHE A N 1
ATOM 636 C CA . PHE A 1 82 ? -2.441 5.160 -2.184 1.00 93.12 82 PHE A CA 1
ATOM 637 C C . PHE A 1 82 ? -2.110 4.287 -3.393 1.00 93.12 82 PHE A C 1
ATOM 639 O O . PHE A 1 82 ? -2.571 3.152 -3.524 1.00 93.12 82 PHE A O 1
ATOM 646 N N . ARG A 1 83 ? -1.318 4.853 -4.305 1.00 91.75 83 ARG A N 1
ATOM 647 C CA . ARG A 1 83 ? -0.843 4.178 -5.513 1.00 91.75 83 ARG A CA 1
ATOM 648 C C . ARG A 1 83 ? 0.677 4.166 -5.511 1.00 91.75 83 ARG A C 1
ATOM 650 O O . ARG A 1 83 ? 1.278 5.227 -5.356 1.00 91.75 83 ARG A O 1
ATOM 657 N N . ALA A 1 84 ? 1.272 3.001 -5.719 1.00 88.31 84 ALA A N 1
ATOM 658 C CA . ALA A 1 84 ? 2.684 2.848 -6.042 1.00 88.31 84 ALA A CA 1
ATOM 659 C C . ALA A 1 84 ? 2.811 2.462 -7.513 1.00 88.31 84 ALA A C 1
ATOM 661 O O . ALA A 1 84 ? 2.120 1.565 -7.988 1.00 88.31 84 ALA A O 1
ATOM 662 N N . LYS A 1 85 ? 3.688 3.140 -8.254 1.00 85.44 85 LYS A N 1
ATOM 663 C CA . LYS A 1 85 ? 3.907 2.805 -9.670 1.00 85.44 85 LYS A CA 1
ATOM 664 C C . LYS A 1 85 ? 4.713 1.520 -9.836 1.00 85.44 85 LYS A C 1
ATOM 666 O O . LYS A 1 85 ? 4.436 0.757 -10.758 1.00 85.44 85 LYS A O 1
ATOM 671 N N . ARG A 1 86 ? 5.637 1.277 -8.910 1.00 85.31 86 ARG A N 1
ATOM 672 C CA . ARG A 1 86 ? 6.460 0.075 -8.802 1.00 85.31 86 ARG A CA 1
ATOM 673 C C . ARG A 1 86 ? 6.630 -0.257 -7.322 1.00 85.31 86 ARG A C 1
ATOM 675 O O . ARG A 1 86 ? 6.926 0.642 -6.532 1.00 85.31 86 ARG A O 1
ATOM 682 N N . LEU A 1 87 ? 6.423 -1.518 -6.962 1.00 83.62 87 LEU A N 1
ATOM 683 C CA . LEU A 1 87 ? 6.782 -2.068 -5.658 1.00 83.62 87 LEU A CA 1
ATOM 684 C C . LEU A 1 87 ? 7.730 -3.239 -5.874 1.00 83.62 87 LEU A C 1
ATOM 686 O O . LEU A 1 87 ? 7.471 -4.111 -6.703 1.00 8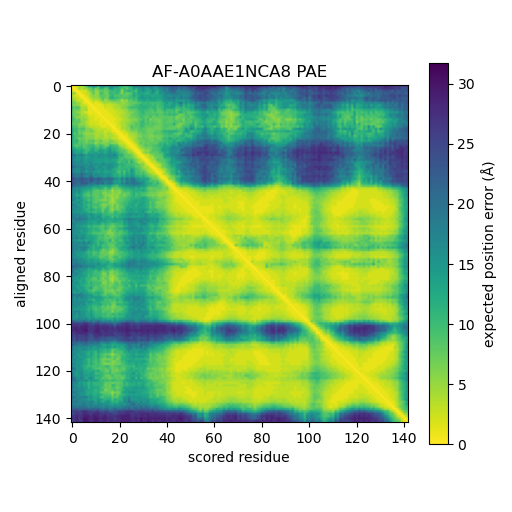3.62 87 LEU A O 1
ATOM 690 N N . ARG A 1 88 ? 8.816 -3.235 -5.110 1.00 83.25 88 ARG A N 1
ATOM 691 C CA . ARG A 1 88 ? 9.760 -4.348 -5.026 1.00 83.25 88 ARG A CA 1
ATOM 692 C C . ARG A 1 88 ? 9.525 -5.143 -3.754 1.00 83.25 88 ARG A C 1
ATOM 694 O O . ARG A 1 88 ? 8.973 -4.609 -2.793 1.00 83.25 88 ARG A O 1
ATOM 701 N N . GLU A 1 89 ? 9.987 -6.383 -3.736 1.00 79.25 89 GLU A N 1
ATOM 702 C CA . GLU A 1 89 ? 9.861 -7.272 -2.581 1.00 79.25 89 GLU A CA 1
ATOM 703 C C . GLU A 1 89 ? 10.496 -6.676 -1.312 1.00 79.25 89 GLU A C 1
ATOM 705 O O . GLU A 1 89 ? 9.906 -6.718 -0.234 1.00 79.25 89 GLU A O 1
ATOM 710 N N . GLU A 1 90 ? 11.658 -6.030 -1.434 1.00 77.88 90 GLU A N 1
ATOM 711 C CA . GLU A 1 90 ? 12.359 -5.411 -0.306 1.00 77.88 90 GLU A CA 1
ATOM 712 C C . GLU A 1 90 ? 11.748 -4.077 0.165 1.00 77.88 90 GLU A C 1
ATOM 714 O O . GLU A 1 90 ? 12.147 -3.518 1.194 1.00 77.88 90 GLU A O 1
ATOM 719 N N . GLN A 1 91 ? 10.792 -3.527 -0.586 1.00 77.44 91 GLN A N 1
ATOM 720 C CA . GLN A 1 91 ? 10.245 -2.203 -0.339 1.00 77.44 91 GLN A CA 1
ATOM 721 C C . GLN A 1 91 ? 9.181 -2.238 0.761 1.00 77.44 91 GLN A C 1
ATOM 723 O O . GLN A 1 91 ? 8.101 -2.802 0.609 1.00 77.44 91 GLN A O 1
ATOM 728 N N . LYS A 1 92 ? 9.466 -1.565 1.880 1.00 82.38 92 LYS A N 1
ATOM 729 C CA . LYS A 1 92 ? 8.569 -1.515 3.041 1.00 82.38 92 LYS A CA 1
ATOM 730 C C . LYS A 1 92 ? 7.650 -0.296 2.993 1.00 82.38 92 LYS A C 1
ATOM 732 O O . LYS A 1 92 ? 8.109 0.833 2.810 1.00 82.38 92 LYS A O 1
ATOM 737 N N . VAL A 1 93 ? 6.358 -0.530 3.218 1.00 85.88 93 VAL A N 1
ATOM 738 C CA . VAL A 1 93 ? 5.371 0.516 3.509 1.00 85.88 93 VAL A CA 1
ATOM 739 C C . VAL A 1 93 ? 5.301 0.694 5.023 1.00 85.88 93 VAL A C 1
ATOM 741 O O . VAL A 1 93 ? 4.991 -0.246 5.749 1.00 85.88 93 VAL A O 1
ATOM 744 N N . PHE A 1 94 ? 5.568 1.906 5.493 1.00 90.06 94 PHE A N 1
ATOM 745 C CA . PHE A 1 94 ? 5.448 2.292 6.892 1.00 90.06 94 PHE A CA 1
ATOM 746 C C . PHE A 1 94 ? 4.105 2.974 7.119 1.00 90.06 94 PHE A C 1
ATOM 748 O O . PHE A 1 94 ? 3.728 3.882 6.375 1.00 90.06 94 PHE A O 1
ATOM 755 N N . VAL A 1 95 ? 3.386 2.543 8.151 1.00 91.69 95 VAL A N 1
ATOM 756 C CA . VAL A 1 95 ? 2.090 3.109 8.524 1.00 91.69 95 VAL A CA 1
ATOM 757 C C . VAL A 1 95 ? 2.154 3.528 9.981 1.00 91.69 95 VAL A C 1
ATOM 759 O O . VAL A 1 95 ? 2.357 2.697 10.861 1.00 91.69 95 VAL A O 1
ATOM 762 N N . GLU A 1 96 ? 2.003 4.824 10.225 1.00 92.50 96 GLU A N 1
ATOM 763 C CA . GLU A 1 96 ? 1.898 5.378 11.570 1.00 92.50 96 GLU A CA 1
ATOM 764 C C . GLU A 1 96 ? 0.428 5.359 11.980 1.00 92.50 96 GLU A C 1
ATOM 766 O O . GLU A 1 96 ? -0.432 5.899 11.272 1.00 92.50 96 GLU A O 1
ATOM 771 N N . MET A 1 97 ? 0.143 4.736 13.119 1.00 90.31 97 MET A N 1
ATOM 772 C CA . MET A 1 97 ? -1.206 4.587 13.650 1.00 90.31 97 MET A CA 1
ATOM 773 C C . MET A 1 97 ? -1.253 5.027 15.112 1.00 90.31 97 MET A C 1
ATOM 775 O O . MET A 1 97 ? -0.251 4.942 15.821 1.00 90.31 97 MET A O 1
ATOM 779 N N . GLU A 1 98 ? -2.415 5.480 15.564 1.00 88.56 98 GLU A N 1
ATOM 780 C CA . GLU A 1 98 ? -2.682 5.769 16.971 1.00 88.56 98 GLU A CA 1
ATOM 781 C C . GLU A 1 98 ? -4.004 5.151 17.425 1.00 88.56 98 GLU A C 1
ATOM 783 O O . GLU A 1 98 ? -4.923 5.033 16.613 1.00 88.56 98 GLU A O 1
ATOM 788 N N . PRO A 1 99 ? -4.136 4.789 18.709 1.00 86.12 99 PRO A N 1
ATOM 789 C CA . PRO A 1 99 ? -5.430 4.449 19.277 1.00 86.12 99 PRO A CA 1
ATOM 790 C C . PRO A 1 99 ? -6.393 5.637 19.202 1.00 86.12 99 PRO A C 1
ATOM 792 O O . PRO A 1 99 ? -5.998 6.788 19.407 1.00 86.12 99 PRO A O 1
ATOM 795 N N . THR A 1 100 ? -7.673 5.373 18.971 1.00 81.31 100 THR A N 1
ATOM 796 C CA . THR A 1 100 ? -8.711 6.391 19.145 1.00 81.31 100 THR A CA 1
ATOM 797 C C . THR A 1 100 ? -8.827 6.769 20.618 1.00 81.31 100 THR A C 1
ATOM 799 O O . THR A 1 100 ? -9.042 5.897 21.452 1.00 81.31 100 THR A O 1
ATOM 802 N N . GLN A 1 101 ? -8.739 8.062 20.955 1.00 66.56 101 GLN A N 1
ATOM 803 C CA . GLN A 1 101 ? -8.831 8.583 22.337 1.00 66.56 101 GLN A CA 1
ATOM 804 C C . GLN A 1 101 ? -10.224 8.436 22.991 1.00 66.56 101 GLN A C 1
ATOM 806 O O . GLN A 1 101 ? -10.560 9.156 23.927 1.00 66.56 101 GLN A O 1
ATOM 811 N N . THR A 1 102 ? -11.063 7.534 22.495 1.00 57.94 102 THR A N 1
ATOM 812 C CA . THR A 1 102 ? -12.423 7.326 22.989 1.00 57.94 102 THR A CA 1
ATOM 813 C C . THR A 1 102 ? -12.501 5.944 23.621 1.00 57.94 102 THR A C 1
ATOM 815 O O . THR A 1 102 ? -12.205 4.934 22.992 1.00 57.94 102 THR A O 1
ATOM 818 N N . ASP A 1 103 ? -12.853 5.958 24.901 1.00 52.59 103 ASP A N 1
ATOM 819 C CA . ASP A 1 103 ? -12.994 4.849 25.837 1.00 52.59 103 ASP A CA 1
ATOM 820 C C . ASP A 1 103 ? -11.701 4.304 26.461 1.00 52.59 103 ASP A C 1
ATOM 822 O O . ASP A 1 103 ? -10.959 3.501 25.897 1.00 52.59 103 ASP A O 1
ATOM 826 N N . SER A 1 104 ? -11.554 4.606 27.753 1.00 54.06 104 SER A N 1
ATOM 827 C CA . SER A 1 104 ? -10.721 3.912 28.748 1.00 54.06 104 SER A CA 1
ATOM 828 C C . SER A 1 104 ? -11.010 2.398 28.880 1.00 54.06 104 SER A C 1
ATOM 830 O O . SER A 1 104 ? -10.451 1.737 29.745 1.00 54.06 104 SER A O 1
ATOM 832 N N . ASN A 1 105 ? -11.853 1.835 28.005 1.00 57.56 105 ASN A N 1
ATOM 833 C CA . ASN A 1 105 ? -12.260 0.431 27.921 1.00 57.56 105 ASN A CA 1
ATOM 834 C C . ASN A 1 105 ? -11.678 -0.299 26.689 1.00 57.56 105 ASN A C 1
ATOM 836 O O . ASN A 1 105 ? -12.175 -1.364 26.307 1.00 57.56 105 ASN A O 1
ATOM 840 N N . CYS A 1 106 ? -10.682 0.277 26.013 1.00 58.03 106 CYS A N 1
ATOM 841 C CA . CYS A 1 106 ? -10.051 -0.313 24.825 1.00 58.03 106 CYS A CA 1
ATOM 842 C C . CYS A 1 106 ? -8.765 -1.101 25.123 1.00 58.03 106 CYS A C 1
ATOM 844 O O . CYS A 1 106 ? -8.193 -1.690 24.205 1.00 58.03 106 CYS A O 1
ATOM 846 N N . GLU A 1 107 ? -8.317 -1.152 26.380 1.00 67.75 107 GLU A N 1
ATOM 847 C CA . GLU A 1 107 ? -7.155 -1.949 26.790 1.00 67.75 107 GLU A CA 1
ATOM 848 C C . GLU A 1 107 ? -7.417 -3.453 26.633 1.00 67.75 107 GLU A C 1
ATOM 850 O O . GLU A 1 107 ? -8.474 -3.966 27.002 1.00 67.75 107 GLU A O 1
ATOM 855 N N . GLY A 1 108 ? -6.454 -4.170 26.047 1.00 69.62 108 GLY A N 1
ATOM 856 C CA . GLY A 1 108 ? -6.529 -5.622 25.864 1.00 69.62 108 GLY A CA 1
ATOM 857 C C . GLY A 1 108 ? -7.518 -6.092 24.790 1.00 69.62 108 GLY A C 1
ATOM 858 O O . GLY A 1 108 ? -7.611 -7.295 24.533 1.00 69.62 108 GLY A O 1
ATOM 859 N N . LYS A 1 109 ? -8.230 -5.179 24.115 1.00 76.31 109 LYS A N 1
ATOM 860 C CA . LYS A 1 109 ? -9.076 -5.535 22.971 1.00 76.31 109 LYS A CA 1
ATOM 861 C C . LYS A 1 109 ? -8.217 -5.806 21.733 1.00 76.31 109 LYS A C 1
ATOM 863 O O . LYS A 1 109 ? -7.232 -5.102 21.494 1.00 76.31 109 LYS A O 1
ATOM 868 N N . PRO A 1 110 ? -8.571 -6.824 20.929 1.00 85.75 110 PRO A N 1
ATOM 869 C CA . PRO A 1 110 ? -7.880 -7.065 19.679 1.00 85.75 110 PRO A CA 1
ATOM 870 C C . PRO A 1 110 ? -8.174 -5.934 18.694 1.00 85.75 110 PRO A C 1
ATOM 872 O O . PRO A 1 110 ? -9.331 -5.572 18.490 1.00 85.75 110 PRO A O 1
ATOM 875 N N . VAL A 1 111 ? -7.128 -5.438 18.046 1.00 88.81 111 VAL A N 1
ATOM 876 C CA . VAL A 1 111 ? -7.229 -4.524 16.908 1.00 88.81 111 VAL A CA 1
ATOM 877 C C . VAL A 1 111 ? -6.875 -5.264 15.632 1.00 88.81 111 VAL A C 1
ATOM 879 O O . VAL A 1 111 ? -6.022 -6.159 15.625 1.00 88.81 111 VAL A O 1
ATOM 882 N N . TYR A 1 112 ? -7.535 -4.888 14.545 1.00 92.06 112 TYR A N 1
ATOM 883 C CA . TYR A 1 112 ? -7.381 -5.551 13.257 1.00 92.06 112 TYR A CA 1
ATOM 884 C C . TYR A 1 112 ? -6.898 -4.561 12.213 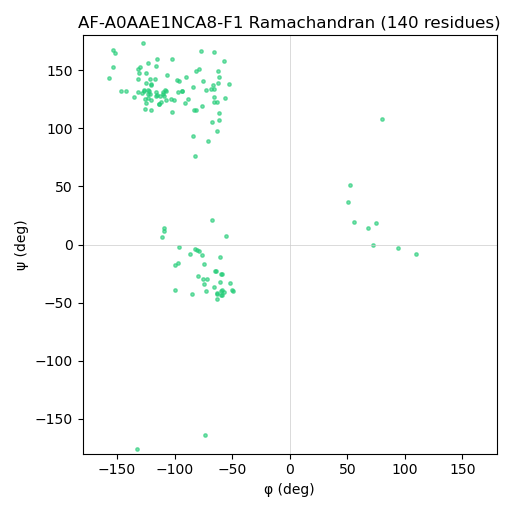1.00 92.06 112 TYR A C 1
ATOM 886 O O . TYR A 1 112 ? -7.373 -3.430 12.144 1.00 92.06 112 TYR A O 1
ATOM 894 N N . ILE A 1 113 ? -5.957 -5.004 11.390 1.00 95.00 113 ILE A N 1
ATOM 895 C CA . ILE A 1 113 ? -5.436 -4.253 10.256 1.00 95.00 113 ILE A CA 1
ATOM 896 C C . ILE A 1 113 ? -5.528 -5.163 9.037 1.00 95.00 113 ILE A C 1
ATOM 898 O O . ILE A 1 113 ? -5.079 -6.308 9.079 1.00 95.00 113 ILE A O 1
ATOM 902 N N . GLN A 1 114 ? -6.083 -4.657 7.942 1.00 96.75 114 GLN A N 1
ATOM 903 C CA . GLN A 1 114 ? -6.102 -5.349 6.660 1.00 96.75 114 GLN A CA 1
ATOM 904 C C . GLN A 1 114 ? -5.454 -4.470 5.599 1.00 96.75 114 GLN A C 1
ATOM 906 O O . GLN A 1 114 ? -5.873 -3.336 5.391 1.00 96.75 114 GLN A O 1
ATOM 911 N N . ALA A 1 115 ? -4.460 -5.001 4.897 1.00 96.00 115 ALA A N 1
ATOM 912 C CA . ALA A 1 115 ? -3.901 -4.385 3.705 1.00 96.00 115 ALA A CA 1
ATOM 913 C C . ALA A 1 115 ? -4.342 -5.180 2.474 1.00 96.00 115 ALA A C 1
ATOM 915 O O . ALA A 1 115 ? -4.107 -6.384 2.388 1.00 96.00 115 ALA A O 1
ATOM 916 N N . VAL A 1 116 ? -4.971 -4.497 1.523 1.00 97.12 116 VAL A N 1
ATOM 917 C CA . VAL A 1 116 ? -5.374 -5.032 0.222 1.00 97.12 116 VAL A CA 1
ATOM 918 C C . VAL A 1 116 ? -4.564 -4.321 -0.851 1.00 97.12 116 VAL A C 1
ATOM 920 O O . VAL A 1 116 ? -4.645 -3.100 -0.984 1.00 97.12 116 VAL A O 1
ATOM 923 N N . THR A 1 117 ? -3.809 -5.083 -1.633 1.00 94.94 117 THR A N 1
ATOM 924 C CA . THR A 1 117 ? -2.986 -4.573 -2.731 1.00 94.94 117 THR A CA 1
ATOM 925 C C . THR A 1 117 ? -3.434 -5.212 -4.031 1.00 94.94 117 THR A C 1
ATOM 927 O O . THR A 1 117 ? -3.290 -6.416 -4.208 1.00 94.94 117 THR A O 1
ATOM 930 N N . GLN A 1 118 ? -3.949 -4.408 -4.955 1.00 96.69 118 GLN A N 1
ATOM 931 C CA . GLN A 1 118 ? -4.213 -4.828 -6.329 1.00 96.69 118 GLN A CA 1
ATOM 932 C C . GLN A 1 118 ? -3.079 -4.327 -7.222 1.00 96.69 118 GLN A C 1
ATOM 934 O O . GLN A 1 118 ? -2.817 -3.126 -7.234 1.00 96.69 118 GLN A O 1
ATOM 939 N N . CYS A 1 119 ? -2.410 -5.204 -7.964 1.00 94.38 119 CYS A N 1
ATOM 940 C CA . CYS A 1 119 ? -1.263 -4.839 -8.797 1.00 94.38 119 CYS A CA 1
ATOM 941 C C . CYS A 1 119 ? -1.116 -5.758 -10.013 1.00 94.38 119 CYS A C 1
ATOM 943 O O . CYS A 1 119 ? -1.717 -6.827 -10.075 1.00 94.38 119 CYS A O 1
ATOM 945 N N . MET A 1 120 ? -0.311 -5.320 -10.975 1.00 94.25 120 MET A N 1
ATOM 946 C CA . MET A 1 120 ? 0.090 -6.107 -12.135 1.00 94.25 120 MET A CA 1
ATOM 947 C C . MET A 1 120 ? 1.417 -6.801 -11.838 1.00 94.25 120 MET A C 1
ATOM 949 O O . MET A 1 120 ? 2.362 -6.147 -11.390 1.00 94.25 120 MET A O 1
ATOM 953 N N . ARG A 1 121 ? 1.517 -8.095 -12.109 1.00 90.06 121 ARG A N 1
ATOM 954 C CA . ARG A 1 121 ? 2.801 -8.794 -12.147 1.00 90.06 121 ARG A CA 1
ATOM 955 C C . ARG A 1 121 ? 3.544 -8.479 -13.445 1.00 90.06 121 ARG A C 1
ATOM 957 O O . ARG A 1 121 ? 2.988 -7.923 -14.391 1.00 90.06 121 ARG A O 1
ATOM 964 N N . ASN A 1 122 ? 4.825 -8.816 -13.474 1.00 85.12 122 ASN A N 1
ATOM 965 C CA . ASN A 1 122 ? 5.684 -8.659 -14.646 1.00 85.12 122 ASN A CA 1
ATOM 966 C C . ASN A 1 122 ? 5.263 -9.530 -15.850 1.00 85.12 122 ASN A C 1
ATOM 968 O O . ASN A 1 122 ? 5.591 -9.181 -16.979 1.00 85.12 122 ASN A O 1
ATOM 972 N N . ASP A 1 123 ? 4.535 -10.624 -15.617 1.00 87.31 123 ASP A N 1
ATOM 973 C CA . ASP A 1 123 ? 3.941 -11.497 -16.642 1.00 87.31 123 ASP A CA 1
ATOM 974 C C . ASP A 1 123 ? 2.624 -10.948 -17.230 1.00 87.31 123 ASP A C 1
ATOM 976 O O . ASP A 1 123 ? 2.101 -11.503 -18.193 1.00 87.31 123 ASP A O 1
ATOM 980 N N . GLY A 1 124 ? 2.121 -9.825 -16.702 1.00 86.94 124 GLY A N 1
ATOM 981 C CA . GLY A 1 124 ? 0.883 -9.183 -17.140 1.00 86.94 124 GLY A CA 1
ATOM 982 C C . GLY A 1 124 ? -0.358 -9.595 -16.348 1.00 86.94 124 GLY A C 1
ATOM 983 O O . GLY A 1 124 ? -1.424 -9.020 -16.578 1.00 86.94 124 GLY A O 1
ATOM 984 N N . ASP A 1 125 ? -0.241 -10.519 -15.391 1.00 92.62 125 ASP A N 1
ATOM 985 C CA . ASP A 1 125 ? -1.379 -10.929 -14.574 1.00 92.62 125 ASP A CA 1
ATOM 986 C C . ASP A 1 125 ? -1.771 -9.840 -13.572 1.00 92.62 125 ASP A C 1
ATOM 988 O O . ASP A 1 125 ? -0.951 -9.297 -12.822 1.00 92.62 125 ASP A O 1
ATOM 992 N N . LEU A 1 126 ? -3.072 -9.557 -13.508 1.00 94.50 126 LEU A N 1
ATOM 993 C CA . LEU A 1 126 ? -3.653 -8.724 -12.465 1.00 94.50 126 LEU A CA 1
ATOM 994 C C . LEU A 1 126 ? -3.912 -9.579 -11.225 1.00 94.50 126 LEU A C 1
ATOM 996 O O . LEU A 1 126 ? -4.774 -10.456 -11.234 1.00 94.50 126 LEU A O 1
ATOM 1000 N N . ILE A 1 127 ? -3.218 -9.274 -10.133 1.00 94.62 127 ILE A N 1
ATOM 1001 C CA . ILE A 1 127 ? -3.349 -9.998 -8.869 1.00 94.62 127 ILE A CA 1
ATOM 1002 C C . ILE A 1 127 ? -3.905 -9.109 -7.756 1.00 94.62 127 ILE A C 1
ATOM 1004 O O . ILE A 1 127 ? -3.834 -7.876 -7.798 1.00 94.62 127 ILE A O 1
ATOM 1008 N N . MET A 1 128 ? -4.441 -9.762 -6.724 1.00 96.38 128 MET A N 1
ATOM 1009 C CA . MET A 1 128 ? -4.827 -9.137 -5.465 1.00 96.38 128 MET A CA 1
ATOM 1010 C C . MET A 1 128 ? -4.151 -9.867 -4.307 1.00 96.38 128 MET A C 1
ATOM 1012 O O . MET A 1 128 ? -4.304 -11.074 -4.149 1.00 96.38 128 MET A O 1
ATOM 1016 N N . MET A 1 129 ? -3.425 -9.122 -3.483 1.00 93.69 129 MET A N 1
ATOM 1017 C CA . MET A 1 129 ? -2.786 -9.610 -2.267 1.00 93.69 129 MET A CA 1
ATOM 1018 C C . MET A 1 129 ? -3.528 -9.047 -1.060 1.00 93.69 129 MET A C 1
ATOM 1020 O O . MET A 1 129 ? -3.799 -7.846 -1.005 1.00 93.69 129 MET A O 1
ATOM 1024 N N . VAL A 1 130 ? -3.845 -9.905 -0.092 1.00 96.06 130 VAL A N 1
ATOM 1025 C CA . VAL A 1 130 ? -4.524 -9.513 1.146 1.00 96.06 130 VAL A CA 1
ATOM 1026 C C . VAL A 1 130 ? -3.691 -9.977 2.331 1.00 96.06 130 VAL A C 1
ATOM 1028 O O . VAL A 1 130 ? -3.439 -11.168 2.489 1.00 96.06 130 VAL A O 1
ATOM 1031 N N . ALA A 1 131 ? -3.286 -9.034 3.175 1.00 94.50 131 ALA A N 1
ATOM 1032 C CA . ALA A 1 131 ? -2.604 -9.304 4.432 1.00 94.50 131 ALA A CA 1
ATOM 1033 C C . ALA A 1 131 ? -3.490 -8.852 5.593 1.00 94.50 131 ALA A C 1
ATOM 1035 O O . ALA A 1 131 ? -3.956 -7.713 5.615 1.00 94.50 131 ALA A O 1
ATOM 1036 N N . ASN A 1 132 ? -3.709 -9.741 6.559 1.00 95.62 132 ASN A N 1
ATOM 1037 C CA . ASN A 1 132 ? -4.476 -9.457 7.766 1.00 95.62 132 ASN A CA 1
ATOM 1038 C C . ASN A 1 132 ? -3.554 -9.571 8.976 1.00 95.62 132 ASN A C 1
ATOM 1040 O O . ASN A 1 132 ? -2.846 -10.566 9.127 1.00 95.62 132 ASN A O 1
ATOM 1044 N N . LEU A 1 133 ? -3.591 -8.571 9.846 1.00 93.56 133 LEU A N 1
ATOM 1045 C CA . LEU A 1 133 ? -2.860 -8.545 11.100 1.00 93.56 133 LEU A CA 1
ATOM 1046 C C . LEU A 1 133 ? -3.847 -8.343 12.247 1.00 93.56 133 LEU A C 1
ATOM 1048 O O . LEU A 1 133 ? -4.702 -7.459 12.202 1.00 93.56 133 LEU A O 1
ATOM 1052 N N . LYS A 1 134 ? -3.692 -9.158 13.287 1.00 91.56 134 LYS A N 1
ATOM 1053 C CA . LYS A 1 134 ? -4.346 -8.984 14.581 1.00 91.56 134 LYS A CA 1
ATOM 1054 C C . LYS A 1 134 ? -3.279 -8.575 15.589 1.00 91.56 134 LYS A C 1
ATOM 1056 O O . LYS A 1 134 ? -2.263 -9.256 15.703 1.00 91.56 134 LYS A O 1
ATOM 1061 N N . SER A 1 135 ? -3.516 -7.488 16.309 1.00 86.69 135 SER A N 1
ATOM 1062 C CA . SER A 1 135 ? -2.662 -7.027 17.406 1.00 86.69 135 SER A CA 1
ATOM 1063 C C . SER A 1 135 ? -3.521 -6.673 18.620 1.00 86.69 135 SER A C 1
ATOM 1065 O O . SER A 1 135 ? -4.735 -6.871 18.601 1.00 86.69 135 SER A O 1
ATOM 1067 N N . TYR A 1 136 ? -2.900 -6.157 19.673 1.00 82.44 136 TYR A N 1
ATOM 1068 C CA . TYR A 1 136 ? -3.566 -5.673 20.877 1.00 82.44 136 TYR A CA 1
ATOM 1069 C C . TYR A 1 136 ? -3.032 -4.284 21.219 1.00 82.44 136 TYR A C 1
ATOM 1071 O O . TYR A 1 136 ? -1.869 -3.975 20.954 1.00 82.44 136 TYR A O 1
ATOM 1079 N N . THR A 1 137 ? -3.883 -3.441 21.794 1.00 72.62 137 THR A N 1
ATOM 1080 C CA . THR A 1 137 ? -3.462 -2.172 22.392 1.00 72.62 137 THR A CA 1
ATOM 1081 C C . THR A 1 137 ? -2.573 -2.471 23.602 1.00 72.62 137 THR A C 1
ATOM 1083 O O . THR A 1 137 ? -2.954 -3.228 24.495 1.00 72.62 137 THR A O 1
ATOM 1086 N N . SER A 1 138 ? -1.346 -1.944 23.602 1.00 65.12 138 SER A N 1
ATOM 1087 C CA . SER A 1 138 ? -0.388 -2.158 24.689 1.00 65.12 138 SER A CA 1
ATOM 1088 C C . SER A 1 138 ? -0.916 -1.578 26.001 1.00 65.12 138 SER A C 1
ATOM 1090 O O . SER A 1 138 ? -1.424 -0.457 26.011 1.00 65.12 138 SER A O 1
ATOM 1092 N N . GLN A 1 139 ? -0.719 -2.292 27.112 1.00 51.25 139 GLN A N 1
ATOM 1093 C CA . GLN A 1 139 ? -0.751 -1.668 28.433 1.00 51.25 139 GLN A CA 1
ATOM 1094 C C . GLN A 1 139 ? 0.445 -0.722 28.545 1.00 51.25 139 GLN A C 1
ATOM 1096 O O . GLN A 1 139 ? 1.558 -1.065 28.134 1.00 51.25 139 GLN A O 1
ATOM 1101 N N . SER A 1 140 ? 0.222 0.466 29.097 1.00 48.44 140 SER A N 1
ATOM 1102 C CA . SER A 1 140 ? 1.323 1.324 29.528 1.00 48.44 140 SER A CA 1
ATOM 1103 C C . SER A 1 140 ? 2.079 0.557 30.612 1.00 48.44 140 SER A C 1
ATOM 1105 O O . SER A 1 140 ? 1.550 0.372 31.704 1.00 48.44 140 SER A O 1
ATOM 1107 N N . VAL A 1 141 ? 3.274 0.050 30.307 1.00 41.78 141 VAL A N 1
ATOM 1108 C CA . VAL A 1 141 ? 4.169 -0.486 31.337 1.00 41.78 141 VAL A CA 1
ATOM 1109 C C . VAL A 1 141 ? 4.602 0.720 32.171 1.00 41.78 141 VAL A C 1
ATOM 1111 O O . VAL A 1 141 ? 5.332 1.573 31.665 1.00 41.78 141 VAL A O 1
ATOM 1114 N N . GLN A 1 142 ? 4.040 0.839 33.377 1.00 36.00 142 GLN A N 1
ATOM 1115 C CA . GLN A 1 142 ? 4.482 1.793 34.397 1.00 36.00 142 GLN A CA 1
ATOM 1116 C C . GLN A 1 142 ? 5.857 1.404 34.935 1.00 36.00 142 GLN A C 1
ATOM 1118 O O . GLN A 1 142 ? 6.112 0.183 35.066 1.00 36.00 142 GLN A O 1
#

Radius of gyration: 19.3 Å; Cα contacts (8 Å, |Δi|>4): 262; chains: 1; bounding box: 44×30×57 Å

Secondary structure (DSSP, 8-state):
--GGGGS-HHHHHHHHHHT------SS--HHHHHHHHH---TT-EEEEEEEEEE-TTEEEEEEE-TTB---EEEGGGTEEEEEEEEE-TT-PPEEEEEE-SS-TT-TT-EEEEEEEEEEEETTS-EEEEEEEEEEEPPP---